Protein AF-A0A6G9QN03-F1 (afdb_monomer_lite)

Sequence (124 aa):
MLIKPVYELLPFTYLGIGGISILLLEQNYAIAASIVVFFFGARIYNLRSQNRRTDHKRRRKTGIWPDWFYGFIPFIYIISAAILYRFYPKGSTTLFALCLVTFGVYLLLRRSSYRHHKMPAYKI

Radius of gyration: 17.09 Å; chains: 1; bounding box: 54×29×48 Å

Foldseek 3Di:
DPDPVCLVCQLVVLLVQLLVQCQPDDDPVSVVVSVVSNVVSLVSVLVVLVVLAPDDPVPDDDDPDDSVVVSCVLVCLLVVLSNQCRPPVDDVSPVVSVVSNVVSVVVVVVSVVVRPDPDPPPPD

Secondary structure (DSSP, 8-state):
---HHHHHHHHHHHHHHHHHHHHH--SHHHHHHHHHHHHHHHHHHHHHHHHT--S-GGGS---SS-HHHHHHHHHHHHHHHHHHHHH--STHHHHHHHHHHHHHHHHHHHHHHHHSPPPP----

Organism: NCBI:txid1028752

Structure (mmCIF, N/CA/C/O backbone):
data_AF-A0A6G9QN03-F1
#
_entry.id   AF-A0A6G9QN03-F1
#
loop_
_atom_site.group_PDB
_atom_site.id
_atom_site.type_symbol
_atom_site.label_atom_id
_atom_site.label_alt_id
_atom_site.label_comp_id
_atom_site.label_asym_id
_atom_site.label_entity_id
_atom_site.label_seq_id
_atom_site.pdbx_PDB_ins_code
_atom_site.Cartn_x
_atom_site.Cartn_y
_atom_site.Cartn_z
_atom_site.occupancy
_atom_site.B_iso_or_equiv
_atom_site.auth_seq_id
_atom_site.auth_comp_id
_atom_site.auth_asym_id
_atom_site.auth_atom_id
_atom_site.pdbx_PDB_model_num
ATOM 1 N N . MET A 1 1 ? -5.677 3.204 -26.886 1.00 68.69 1 MET A N 1
ATOM 2 C CA . MET A 1 1 ? -4.514 3.270 -25.970 1.00 68.69 1 MET A CA 1
ATOM 3 C C . MET A 1 1 ? -4.832 4.285 -24.882 1.00 68.69 1 MET A C 1
ATOM 5 O O . MET A 1 1 ? -5.209 5.394 -25.232 1.00 68.69 1 MET A O 1
ATOM 9 N N . LEU A 1 2 ? -4.753 3.925 -23.593 1.00 75.50 2 LEU A N 1
ATOM 10 C CA . LEU A 1 2 ? -4.891 4.918 -22.517 1.00 75.50 2 LEU A CA 1
ATOM 11 C C . LEU A 1 2 ? -3.733 5.919 -22.598 1.00 75.50 2 LEU A C 1
ATOM 13 O O . LEU A 1 2 ? -2.591 5.514 -22.826 1.00 75.50 2 LEU A O 1
ATOM 17 N N . ILE A 1 3 ? -4.007 7.201 -22.363 1.00 88.50 3 ILE A N 1
ATOM 18 C CA . ILE A 1 3 ? -2.948 8.208 -22.317 1.00 88.50 3 ILE A CA 1
ATOM 19 C C . ILE A 1 3 ? -2.003 7.900 -21.143 1.00 88.50 3 ILE A C 1
ATOM 21 O O . ILE A 1 3 ? -2.436 7.528 -20.046 1.00 88.50 3 ILE A O 1
ATOM 25 N N . LYS A 1 4 ? -0.693 8.026 -21.386 1.00 84.69 4 LYS A N 1
ATOM 26 C CA . LYS A 1 4 ? 0.376 7.638 -20.452 1.00 84.69 4 LYS A CA 1
ATOM 27 C C . LYS A 1 4 ? 0.164 8.099 -18.995 1.00 84.69 4 LYS A C 1
ATOM 29 O O . LYS A 1 4 ? 0.325 7.247 -18.122 1.00 84.69 4 LYS A O 1
ATOM 34 N N . PRO A 1 5 ? -0.233 9.352 -18.686 1.00 87.25 5 PRO A N 1
ATOM 35 C CA . PRO A 1 5 ? -0.420 9.782 -17.301 1.00 87.25 5 PRO A CA 1
ATOM 36 C C . PRO A 1 5 ? -1.579 9.063 -16.602 1.00 87.25 5 PRO A C 1
ATOM 38 O O . PRO A 1 5 ? -1.417 8.631 -15.466 1.00 87.25 5 PRO A O 1
ATOM 41 N N . VAL A 1 6 ? -2.712 8.843 -17.279 1.00 86.06 6 VAL A N 1
ATOM 42 C CA . VAL A 1 6 ? -3.855 8.117 -16.691 1.00 86.06 6 VAL A CA 1
ATOM 43 C C . VAL A 1 6 ? -3.468 6.668 -16.414 1.00 86.06 6 VAL A C 1
ATOM 45 O O . VAL A 1 6 ? -3.747 6.133 -15.343 1.00 86.06 6 VAL A O 1
ATOM 48 N N . TYR A 1 7 ? -2.744 6.047 -17.347 1.00 85.56 7 TYR A N 1
ATOM 49 C CA . TYR A 1 7 ? -2.191 4.716 -17.129 1.00 85.56 7 TYR A CA 1
ATOM 50 C C . TYR A 1 7 ? -1.214 4.692 -15.946 1.00 85.56 7 TYR A C 1
ATOM 52 O O . TYR A 1 7 ? -1.221 3.738 -15.168 1.00 85.56 7 TYR A O 1
ATOM 60 N N . GLU A 1 8 ? -0.380 5.727 -15.793 1.00 85.12 8 GLU A N 1
ATOM 61 C CA . GLU A 1 8 ? 0.577 5.869 -14.694 1.00 85.12 8 GLU A CA 1
ATOM 62 C C . GLU A 1 8 ? -0.063 6.029 -13.327 1.00 85.12 8 GLU A C 1
ATOM 64 O O . GLU A 1 8 ? 0.392 5.371 -12.387 1.00 85.12 8 GLU A O 1
ATOM 69 N N . LEU A 1 9 ? -1.149 6.786 -13.269 1.00 91.31 9 LEU A N 1
ATOM 70 C CA . LEU A 1 9 ? -1.879 7.112 -12.058 1.00 91.31 9 LEU A CA 1
ATOM 71 C C . LEU A 1 9 ? -2.812 5.984 -11.585 1.00 91.31 9 LEU A C 1
ATOM 73 O O . LEU A 1 9 ? -3.044 5.850 -10.386 1.00 91.31 9 LEU A O 1
ATOM 77 N N . LEU A 1 10 ? -3.286 5.130 -12.500 1.00 91.00 10 LEU A N 1
ATOM 78 C CA . LEU A 1 10 ? -4.277 4.078 -12.240 1.00 91.00 10 LEU A CA 1
ATOM 79 C C . LEU A 1 10 ? -4.033 3.223 -10.975 1.00 91.00 10 LEU A C 1
ATOM 81 O O . LEU A 1 10 ? -4.948 3.087 -10.174 1.00 91.00 10 LEU A O 1
ATOM 85 N N . PRO A 1 11 ? -2.852 2.625 -10.724 1.00 93.38 11 PRO A N 1
ATOM 86 C CA . PRO A 1 11 ? -2.663 1.853 -9.494 1.00 93.38 11 PRO A CA 1
ATOM 87 C C . PRO A 1 11 ? -2.778 2.716 -8.230 1.00 93.38 11 PRO A C 1
ATOM 89 O O . PRO A 1 11 ? -3.289 2.248 -7.217 1.00 93.38 11 PRO A O 1
ATOM 92 N N . PHE A 1 12 ? -2.321 3.968 -8.282 1.00 93.69 12 PHE A N 1
ATOM 93 C CA . PHE A 1 12 ? -2.310 4.864 -7.129 1.00 93.69 12 PHE A CA 1
ATOM 94 C C . PHE A 1 12 ? -3.708 5.366 -6.776 1.00 93.69 12 PHE A C 1
ATOM 96 O O . PHE A 1 12 ? -4.000 5.503 -5.594 1.00 93.69 12 PHE A O 1
ATOM 103 N N . THR A 1 13 ? -4.591 5.572 -7.758 1.00 95.44 13 THR A N 1
ATOM 104 C CA . THR A 1 13 ? -5.984 5.954 -7.478 1.00 95.44 13 THR A CA 1
ATOM 105 C C . THR A 1 13 ? -6.733 4.839 -6.768 1.00 95.44 13 THR A C 1
ATOM 107 O O . THR A 1 13 ? -7.395 5.104 -5.774 1.00 95.44 13 THR A O 1
ATOM 110 N N . TYR A 1 14 ? -6.574 3.587 -7.199 1.00 96.44 14 TYR A N 1
ATOM 111 C CA . TYR A 1 14 ? -7.202 2.442 -6.530 1.00 96.44 14 TYR A CA 1
ATOM 112 C C . TYR A 1 14 ? -6.660 2.238 -5.111 1.00 96.44 14 TYR A C 1
ATOM 114 O O . TYR A 1 14 ? -7.433 2.017 -4.183 1.00 96.44 14 TYR A O 1
ATOM 122 N N . LEU A 1 15 ? -5.337 2.336 -4.932 1.00 96.56 15 LEU A N 1
ATOM 123 C CA . LEU A 1 15 ? -4.705 2.226 -3.614 1.00 96.56 15 LEU A CA 1
ATOM 124 C C . LEU A 1 15 ? -5.134 3.366 -2.682 1.00 96.56 15 LEU A C 1
ATOM 126 O O . LEU A 1 15 ? -5.438 3.117 -1.521 1.00 96.56 15 LEU A O 1
ATOM 130 N N . GLY A 1 16 ? -5.176 4.598 -3.191 1.00 96.31 16 GLY A N 1
ATOM 131 C CA . GLY A 1 16 ? -5.594 5.777 -2.440 1.00 96.31 16 GLY A CA 1
ATOM 132 C C . GLY A 1 16 ? -7.065 5.707 -2.049 1.00 96.31 16 GLY A C 1
ATOM 133 O O . GLY A 1 16 ? -7.372 5.808 -0.868 1.00 96.31 16 GLY A O 1
ATOM 134 N N . ILE A 1 17 ? -7.960 5.459 -3.011 1.00 96.94 17 ILE A N 1
ATOM 135 C CA . ILE A 1 17 ? -9.402 5.341 -2.755 1.00 96.94 17 ILE A CA 1
ATOM 136 C C . ILE A 1 17 ? -9.664 4.190 -1.785 1.00 96.94 17 ILE A C 1
ATOM 138 O O . ILE A 1 17 ? -10.239 4.421 -0.732 1.00 96.94 17 ILE A O 1
ATOM 142 N N . GLY A 1 18 ? -9.176 2.978 -2.070 1.00 96.31 18 GLY A N 1
ATOM 143 C CA . GLY A 1 18 ? -9.375 1.832 -1.180 1.00 96.31 18 GLY A CA 1
ATOM 144 C C . GLY A 1 18 ? -8.802 2.064 0.222 1.00 96.31 18 GLY A C 1
ATOM 145 O O . GLY A 1 18 ? -9.463 1.773 1.213 1.00 96.31 18 GLY A O 1
ATOM 146 N N . GLY A 1 19 ? -7.601 2.642 0.323 1.00 95.75 19 GLY A N 1
ATOM 147 C CA . GLY A 1 19 ? -6.949 2.928 1.603 1.00 95.75 19 GLY A CA 1
ATOM 148 C C . GLY A 1 19 ? -7.675 3.988 2.433 1.00 95.75 19 GLY A C 1
ATOM 149 O O . GLY A 1 19 ? -7.915 3.778 3.618 1.00 95.75 19 GLY A O 1
ATOM 150 N N . ILE A 1 20 ? -8.067 5.105 1.815 1.00 96.50 20 ILE A N 1
ATOM 151 C CA . ILE A 1 20 ? -8.821 6.178 2.480 1.00 96.50 20 ILE A CA 1
ATOM 152 C C . ILE A 1 20 ? -10.209 5.673 2.885 1.00 96.50 20 ILE A C 1
ATOM 154 O O . ILE A 1 20 ? -10.651 5.911 4.008 1.00 96.50 20 ILE A O 1
ATOM 158 N N . SER A 1 21 ? -10.880 4.922 2.011 1.00 96.25 21 SER A N 1
ATOM 159 C CA . SER A 1 21 ? -12.199 4.355 2.285 1.00 96.25 21 SER A CA 1
ATOM 160 C C . SER A 1 21 ? -12.195 3.377 3.465 1.00 96.25 21 SER A C 1
ATOM 162 O O . SER A 1 21 ? -13.141 3.398 4.245 1.00 96.25 21 SER A O 1
ATOM 164 N N . ILE A 1 22 ? -11.124 2.597 3.679 1.00 96.12 22 ILE A N 1
ATOM 165 C CA . ILE A 1 22 ? -10.968 1.757 4.887 1.00 96.12 22 ILE A CA 1
ATOM 166 C C . ILE A 1 22 ? -10.994 2.600 6.174 1.00 96.12 22 ILE A C 1
ATOM 168 O O . ILE A 1 22 ? -11.511 2.148 7.194 1.00 96.12 22 ILE A O 1
ATOM 172 N N . LEU A 1 23 ? -10.426 3.808 6.144 1.00 94.94 23 LEU A N 1
ATOM 173 C CA . LEU A 1 23 ? -10.323 4.674 7.320 1.00 94.94 23 LEU A CA 1
ATOM 174 C C . LEU A 1 23 ? -11.609 5.464 7.594 1.00 94.94 23 LEU A C 1
ATOM 176 O O . LEU A 1 23 ? -11.929 5.699 8.760 1.00 94.94 23 LEU A O 1
ATOM 180 N N . LEU A 1 24 ? -12.316 5.877 6.537 1.00 95.62 24 LEU A N 1
ATOM 181 C CA . LEU A 1 24 ? -13.468 6.779 6.627 1.00 95.62 24 LEU A CA 1
ATOM 182 C C . LEU A 1 24 ? -14.821 6.067 6.701 1.00 95.62 24 LEU A C 1
ATOM 184 O O . LEU A 1 24 ? -15.734 6.585 7.336 1.00 95.62 24 LEU A O 1
ATOM 188 N N . LEU A 1 25 ? -14.981 4.914 6.046 1.00 95.25 25 LEU A N 1
ATOM 189 C CA . LEU A 1 25 ? -16.277 4.238 5.994 1.00 95.25 25 LEU A CA 1
ATOM 190 C C . LEU A 1 25 ? -16.592 3.536 7.317 1.00 95.25 25 LEU A C 1
ATOM 192 O O . LEU A 1 25 ? -15.733 2.922 7.953 1.00 95.25 25 LEU A O 1
ATOM 196 N N . GLU A 1 26 ? -17.857 3.604 7.716 1.00 91.81 26 GLU A N 1
ATOM 197 C CA . GLU A 1 26 ? -18.336 3.006 8.963 1.00 91.81 26 GLU A CA 1
ATOM 198 C C . GLU A 1 26 ? -18.891 1.602 8.753 1.00 91.81 26 GLU A C 1
ATOM 200 O O . GLU A 1 26 ? -18.707 0.727 9.595 1.00 91.81 26 GLU A O 1
ATOM 205 N N . GLN A 1 27 ? -19.548 1.357 7.618 1.00 95.75 27 GLN A N 1
ATOM 206 C CA . GLN A 1 27 ? -20.211 0.085 7.381 1.00 95.75 27 GLN A CA 1
ATOM 207 C C . GLN A 1 27 ? -19.202 -1.029 7.075 1.00 95.75 27 GLN A C 1
ATOM 209 O O . GLN A 1 27 ? -18.398 -0.927 6.146 1.00 95.75 27 GLN A O 1
ATOM 214 N N . ASN A 1 28 ? -19.306 -2.151 7.795 1.00 93.62 28 ASN A N 1
ATOM 215 C CA . ASN A 1 28 ? -18.394 -3.296 7.660 1.00 93.62 28 ASN A CA 1
ATOM 216 C C . ASN A 1 28 ? -18.308 -3.844 6.225 1.00 93.62 28 ASN A C 1
ATOM 218 O O . ASN A 1 28 ? -17.221 -4.177 5.753 1.00 93.62 28 ASN A O 1
ATOM 222 N N . TYR A 1 29 ? -19.431 -3.897 5.500 1.00 95.56 29 TYR A N 1
ATOM 223 C CA . TYR A 1 29 ? -19.439 -4.335 4.099 1.00 95.56 29 TYR A CA 1
ATOM 224 C C . TYR A 1 29 ? -18.689 -3.356 3.183 1.00 95.56 29 TYR A C 1
ATOM 226 O O . TYR A 1 29 ? -18.037 -3.770 2.226 1.00 95.56 29 TYR A O 1
ATOM 234 N N . ALA A 1 30 ? -18.737 -2.060 3.493 1.00 96.00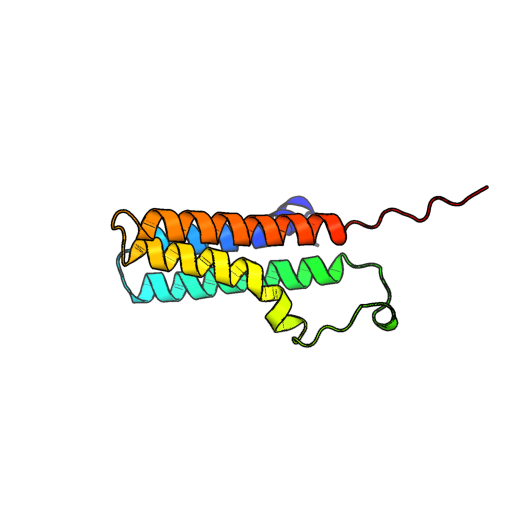 30 ALA A N 1
ATOM 235 C CA . ALA A 1 30 ? -18.073 -1.020 2.723 1.00 96.00 30 ALA A CA 1
ATOM 236 C C . ALA A 1 30 ? -16.555 -1.034 2.979 1.00 96.00 30 ALA A C 1
ATOM 238 O O . ALA A 1 30 ? -15.762 -0.884 2.046 1.00 96.00 30 ALA A O 1
ATOM 239 N N . ILE A 1 31 ? -16.137 -1.336 4.213 1.00 95.81 31 ILE A N 1
ATOM 240 C CA . ILE A 1 31 ? -14.734 -1.609 4.558 1.00 95.81 31 ILE A CA 1
ATOM 241 C C . ILE A 1 31 ? -14.229 -2.838 3.787 1.00 95.81 31 ILE A C 1
ATOM 243 O O . ILE A 1 31 ? -13.180 -2.769 3.145 1.00 95.81 31 ILE A O 1
ATOM 247 N N . ALA A 1 32 ? -14.990 -3.938 3.772 1.00 96.44 32 ALA A N 1
ATOM 248 C CA . ALA A 1 32 ? -14.625 -5.141 3.020 1.00 96.44 32 ALA A CA 1
ATOM 249 C C . ALA A 1 32 ? -14.477 -4.860 1.512 1.00 96.44 32 ALA A C 1
ATOM 251 O O . ALA A 1 32 ? -13.484 -5.260 0.901 1.00 96.44 32 ALA A O 1
ATOM 252 N N . ALA A 1 33 ? -15.405 -4.103 0.918 1.00 97.25 33 ALA A N 1
ATOM 253 C CA . ALA A 1 33 ? -15.303 -3.673 -0.476 1.00 97.25 33 ALA A CA 1
ATOM 254 C C . ALA A 1 33 ? -14.051 -2.812 -0.730 1.00 97.25 33 ALA A C 1
ATOM 256 O O . ALA A 1 33 ? -13.354 -2.995 -1.729 1.00 97.25 33 ALA A O 1
ATOM 257 N N . SER A 1 34 ? -13.709 -1.922 0.202 1.00 97.12 34 SER A N 1
ATOM 258 C CA . SER A 1 34 ? -12.527 -1.055 0.108 1.00 97.12 34 SER A CA 1
ATOM 259 C C . SER A 1 34 ? -11.215 -1.844 0.132 1.00 97.12 34 SER A C 1
ATOM 261 O O . SER A 1 34 ? -10.293 -1.532 -0.623 1.00 97.12 34 SER A O 1
ATOM 263 N N . ILE A 1 35 ? -11.151 -2.922 0.923 1.00 97.12 35 ILE A N 1
ATOM 264 C CA . ILE A 1 35 ? -10.021 -3.865 0.928 1.00 97.12 35 ILE A CA 1
ATOM 265 C C . ILE A 1 35 ? -9.847 -4.503 -0.457 1.00 97.12 35 ILE A C 1
ATOM 267 O O . ILE A 1 35 ? -8.732 -4.560 -0.982 1.00 97.12 35 ILE A O 1
ATOM 271 N N . VAL A 1 36 ? -10.942 -4.941 -1.085 1.00 97.69 36 VAL A N 1
ATOM 272 C CA . VAL A 1 36 ? -10.907 -5.527 -2.436 1.00 97.69 36 VAL A CA 1
ATOM 273 C C . VAL A 1 36 ? -10.396 -4.509 -3.461 1.00 97.69 36 VAL A C 1
ATOM 275 O O . VAL A 1 36 ? -9.497 -4.821 -4.246 1.00 97.69 36 VAL A O 1
ATOM 278 N N . VAL A 1 37 ? -10.901 -3.271 -3.421 1.00 97.62 37 VAL A N 1
ATOM 279 C CA . VAL A 1 37 ? -10.449 -2.174 -4.298 1.00 97.62 37 VAL A CA 1
ATOM 28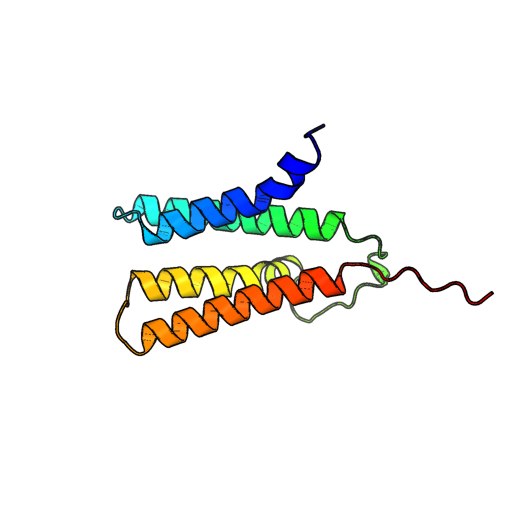0 C C . VAL A 1 37 ? -8.954 -1.896 -4.116 1.00 97.62 37 VAL A C 1
ATOM 282 O O . VAL A 1 37 ? -8.220 -1.779 -5.104 1.00 97.62 37 VAL A O 1
ATOM 285 N N . PHE A 1 38 ? -8.472 -1.868 -2.872 1.00 97.88 38 PHE A N 1
ATOM 286 C CA . PHE A 1 38 ? -7.054 -1.695 -2.565 1.00 97.88 38 PHE A CA 1
ATOM 287 C C . PHE A 1 38 ? -6.196 -2.813 -3.183 1.00 97.88 38 PHE A C 1
ATOM 289 O O . PHE A 1 38 ? -5.187 -2.542 -3.843 1.00 97.88 38 PHE A O 1
ATOM 296 N N . PHE A 1 39 ? -6.615 -4.077 -3.049 1.00 97.38 39 PHE A N 1
ATOM 297 C CA . PHE A 1 39 ? -5.895 -5.206 -3.644 1.00 97.38 39 PHE A CA 1
ATOM 298 C C . PHE A 1 39 ? -5.935 -5.21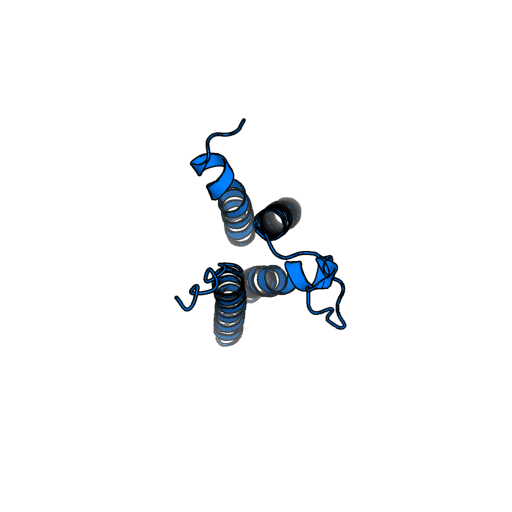1 -5.175 1.00 97.38 39 PHE A C 1
ATOM 300 O O . PHE A 1 39 ? -4.951 -5.620 -5.801 1.00 97.38 39 PHE A O 1
ATOM 307 N N . PHE A 1 40 ? -6.996 -4.699 -5.806 1.00 96.88 40 PHE A N 1
ATOM 308 C CA . PHE A 1 40 ? -6.983 -4.465 -7.251 1.00 96.88 40 PHE A CA 1
ATOM 309 C C . PHE A 1 40 ? -5.930 -3.432 -7.652 1.00 96.88 40 PHE A C 1
ATOM 311 O O . PHE A 1 40 ? -5.166 -3.687 -8.586 1.00 96.88 40 PHE A O 1
ATOM 318 N N . GLY A 1 41 ? -5.803 -2.333 -6.906 1.00 96.38 41 GLY A N 1
ATOM 319 C CA . GLY A 1 41 ? -4.724 -1.360 -7.098 1.00 96.38 41 GLY A CA 1
ATOM 320 C C . GLY A 1 41 ? -3.336 -1.992 -6.976 1.00 96.38 41 GLY A C 1
ATOM 321 O O . GLY A 1 41 ? -2.488 -1.819 -7.856 1.00 96.38 41 GLY A O 1
ATOM 322 N N . ALA A 1 42 ? -3.126 -2.818 -5.948 1.00 96.38 42 ALA A N 1
ATOM 323 C CA . ALA A 1 42 ? -1.882 -3.562 -5.746 1.00 96.38 42 ALA A CA 1
ATOM 324 C C . ALA A 1 42 ? -1.589 -4.546 -6.895 1.00 96.38 42 ALA A C 1
ATOM 326 O O . ALA A 1 42 ? -0.452 -4.651 -7.369 1.00 96.38 42 ALA A O 1
ATOM 327 N N . ARG A 1 43 ? -2.613 -5.244 -7.399 1.00 95.50 43 ARG A N 1
ATOM 328 C CA . ARG A 1 43 ? -2.493 -6.154 -8.546 1.00 95.50 43 ARG A CA 1
ATOM 329 C C . ARG A 1 43 ? -2.117 -5.398 -9.816 1.00 95.50 43 ARG A C 1
ATOM 331 O O . ARG A 1 43 ? -1.183 -5.809 -10.504 1.00 95.50 43 ARG A O 1
ATOM 338 N N . ILE A 1 44 ? -2.790 -4.285 -10.107 1.00 94.44 44 ILE A N 1
ATOM 339 C CA . ILE A 1 44 ? -2.473 -3.414 -11.246 1.00 94.44 44 ILE A CA 1
ATOM 340 C C . ILE A 1 44 ? -1.035 -2.908 -11.120 1.00 94.44 44 ILE A C 1
ATOM 342 O O . ILE A 1 44 ? -0.263 -3.016 -12.072 1.00 94.44 44 ILE A O 1
ATOM 346 N N . TYR A 1 45 ? -0.628 -2.433 -9.940 1.00 93.81 45 TYR A N 1
ATOM 347 C CA . TYR A 1 45 ? 0.748 -2.008 -9.689 1.00 93.81 45 TYR A CA 1
ATOM 348 C C . TYR A 1 45 ? 1.748 -3.129 -10.005 1.00 93.81 45 TYR A C 1
ATOM 350 O O . TYR A 1 45 ? 2.746 -2.903 -10.691 1.00 93.81 45 TYR A O 1
ATOM 358 N N . ASN A 1 46 ? 1.471 -4.355 -9.552 1.00 92.12 46 ASN A N 1
ATOM 359 C CA . ASN A 1 46 ? 2.320 -5.518 -9.794 1.00 92.12 46 ASN A CA 1
ATOM 360 C C . ASN A 1 46 ? 2.441 -5.868 -11.278 1.00 92.12 46 ASN A C 1
ATOM 362 O O . ASN A 1 46 ? 3.566 -6.026 -11.758 1.00 92.12 46 ASN A O 1
ATOM 366 N N . LEU A 1 47 ? 1.322 -5.926 -12.003 1.00 90.88 47 LEU A N 1
ATOM 367 C CA . LEU A 1 47 ? 1.304 -6.181 -13.446 1.00 90.88 47 LEU A CA 1
ATOM 368 C C . LEU A 1 47 ? 2.110 -5.123 -14.203 1.00 90.88 47 LEU A C 1
ATOM 370 O O . LEU A 1 47 ? 2.964 -5.447 -15.027 1.00 90.88 47 LEU A O 1
ATOM 374 N N . ARG A 1 48 ? 1.921 -3.845 -13.864 1.00 88.44 48 ARG A N 1
ATOM 375 C CA . ARG A 1 48 ? 2.657 -2.738 -14.489 1.00 88.44 48 ARG A CA 1
ATOM 376 C C . ARG A 1 48 ? 4.143 -2.779 -14.168 1.00 88.44 48 ARG A C 1
ATOM 378 O O . ARG A 1 48 ? 4.975 -2.588 -15.051 1.00 88.44 48 ARG A O 1
ATOM 385 N N . SER A 1 49 ? 4.487 -3.066 -12.918 1.00 86.62 49 SER A N 1
ATOM 386 C CA . SER A 1 49 ? 5.874 -3.208 -12.486 1.00 86.62 49 SER A CA 1
ATOM 387 C C . SER A 1 49 ? 6.565 -4.397 -13.164 1.00 86.62 49 SER A C 1
ATOM 389 O O . SER A 1 49 ? 7.763 -4.335 -13.419 1.00 86.62 49 SER A O 1
ATOM 391 N N . GLN A 1 50 ? 5.833 -5.469 -13.484 1.00 85.50 50 GLN A N 1
ATOM 392 C CA . GLN A 1 50 ? 6.341 -6.583 -14.288 1.00 85.50 50 GLN A CA 1
ATOM 393 C C . GLN A 1 50 ? 6.481 -6.215 -15.769 1.00 85.50 50 GLN A C 1
ATOM 395 O O . GLN A 1 50 ? 7.475 -6.59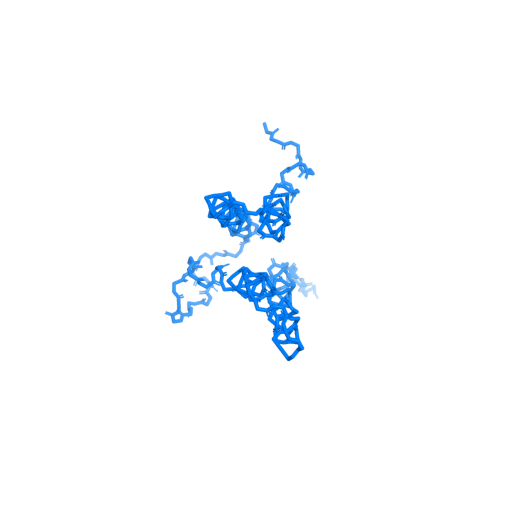2 -16.375 1.00 85.50 50 GLN A O 1
ATOM 400 N N . ASN A 1 51 ? 5.543 -5.453 -16.336 1.00 85.56 51 ASN A N 1
ATOM 401 C CA . ASN A 1 51 ? 5.606 -5.013 -17.732 1.00 85.56 51 ASN A CA 1
ATOM 402 C C . ASN A 1 51 ? 6.741 -4.007 -17.996 1.00 85.56 51 ASN A C 1
ATOM 404 O O . ASN A 1 51 ? 7.263 -3.937 -19.100 1.00 85.56 51 ASN A O 1
ATOM 408 N N . ARG A 1 52 ? 7.145 -3.231 -16.980 1.00 81.50 52 ARG A N 1
ATOM 409 C CA . ARG A 1 52 ? 8.304 -2.319 -17.051 1.00 81.50 52 ARG A CA 1
ATOM 410 C C . ARG A 1 52 ? 9.658 -3.039 -17.000 1.00 81.50 52 ARG A C 1
ATOM 412 O O . ARG A 1 52 ? 10.673 -2.415 -17.289 1.00 81.50 52 ARG A O 1
ATOM 419 N N . ARG A 1 53 ? 9.699 -4.319 -16.612 1.00 79.38 53 ARG A N 1
ATOM 420 C CA . ARG A 1 53 ? 10.945 -5.096 -16.566 1.00 79.38 53 ARG A CA 1
ATOM 421 C C . ARG A 1 53 ? 11.395 -5.448 -17.978 1.00 79.38 53 ARG A C 1
ATOM 423 O O . ARG A 1 53 ? 10.708 -6.190 -18.672 1.00 79.38 53 ARG A O 1
ATOM 430 N N . THR A 1 54 ? 12.576 -4.979 -18.360 1.00 76.00 54 THR A N 1
ATOM 431 C CA . THR A 1 54 ? 13.227 -5.327 -19.634 1.00 76.00 54 THR A CA 1
ATOM 432 C C . THR A 1 54 ? 14.220 -6.485 -19.491 1.00 76.00 54 THR A C 1
ATOM 434 O O . THR A 1 54 ? 14.729 -6.996 -20.483 1.00 76.00 54 THR A O 1
ATOM 437 N N . ASP A 1 55 ? 14.491 -6.946 -18.265 1.00 75.69 55 ASP A N 1
ATOM 438 C CA . ASP A 1 55 ? 15.318 -8.125 -18.011 1.00 75.69 55 ASP A CA 1
ATOM 439 C C . ASP A 1 55 ? 14.625 -9.435 -18.434 1.00 75.69 55 ASP A C 1
ATOM 441 O O . ASP A 1 55 ? 13.434 -9.669 -18.182 1.00 75.69 55 ASP A O 1
ATOM 445 N N . HIS A 1 56 ? 15.412 -10.320 -19.053 1.00 74.88 56 HIS A N 1
ATOM 446 C CA . HIS A 1 56 ? 14.962 -11.633 -19.507 1.00 74.88 56 HIS A CA 1
ATOM 447 C C . HIS A 1 56 ? 14.587 -12.525 -18.312 1.00 74.88 56 HIS A C 1
ATOM 449 O O . HIS A 1 56 ? 15.345 -12.611 -17.345 1.00 74.88 56 HIS A O 1
ATOM 455 N N . LYS A 1 57 ? 13.458 -13.253 -18.392 1.00 74.12 57 LYS A N 1
ATOM 456 C CA . LYS A 1 57 ? 12.921 -14.069 -17.277 1.00 74.12 57 LYS A CA 1
ATOM 457 C C . LYS A 1 57 ? 13.957 -15.017 -16.656 1.00 74.12 57 LYS A C 1
ATOM 459 O O . LYS A 1 57 ? 13.998 -15.146 -15.442 1.00 74.12 57 LYS A O 1
ATOM 464 N N . ARG A 1 58 ? 14.828 -15.613 -17.477 1.00 73.50 58 ARG A N 1
ATOM 465 C CA . ARG A 1 58 ? 15.900 -16.538 -17.055 1.00 73.50 58 ARG A CA 1
ATOM 466 C C . ARG A 1 58 ? 16.993 -15.894 -16.188 1.00 73.50 58 ARG A C 1
ATOM 468 O O . ARG A 1 58 ? 17.683 -16.608 -15.479 1.00 73.50 58 ARG A O 1
ATOM 475 N N . ARG A 1 59 ? 17.166 -14.566 -16.241 1.00 72.69 59 ARG A N 1
ATOM 476 C CA . ARG A 1 59 ? 18.149 -13.825 -15.424 1.00 72.69 59 ARG A CA 1
ATOM 477 C C . ARG A 1 59 ? 17.555 -13.291 -14.116 1.00 72.69 59 ARG A C 1
ATOM 479 O O . ARG A 1 59 ? 18.247 -12.616 -13.356 1.00 72.69 59 ARG A O 1
ATOM 486 N N . ARG A 1 60 ? 16.272 -13.555 -13.848 1.00 76.12 60 ARG A N 1
ATOM 487 C CA . ARG A 1 60 ? 15.605 -13.122 -12.616 1.00 76.12 60 ARG A CA 1
ATOM 488 C C . ARG A 1 60 ? 16.033 -14.032 -11.477 1.00 76.12 60 ARG A C 1
ATOM 490 O O . ARG A 1 60 ? 15.911 -15.246 -11.585 1.00 76.12 60 ARG A O 1
ATOM 497 N N . LYS A 1 61 ? 16.498 -13.442 -10.373 1.00 72.69 61 LYS A N 1
ATOM 498 C CA . LYS A 1 61 ? 16.729 -14.194 -9.136 1.00 72.69 61 LYS A CA 1
ATOM 499 C C . LYS A 1 61 ? 15.403 -14.796 -8.673 1.00 72.69 61 LYS A C 1
ATOM 501 O O . LYS A 1 61 ? 14.462 -14.052 -8.399 1.00 72.69 61 LYS A O 1
ATOM 506 N N . THR A 1 62 ? 15.342 -16.119 -8.595 1.00 70.19 62 THR A N 1
ATOM 507 C CA . THR A 1 62 ? 14.219 -16.856 -8.017 1.00 70.19 62 THR A CA 1
ATOM 508 C C . THR A 1 62 ? 14.374 -16.854 -6.502 1.00 70.19 62 THR A C 1
ATOM 510 O O . THR A 1 62 ? 15.366 -17.352 -5.973 1.00 70.19 62 THR A O 1
ATOM 513 N N . GLY A 1 63 ? 13.432 -16.223 -5.805 1.00 76.06 63 GLY A N 1
ATOM 514 C CA . GLY A 1 63 ? 13.332 -16.328 -4.353 1.00 76.06 63 GLY A CA 1
ATOM 515 C C . GLY A 1 63 ? 12.585 -17.595 -3.936 1.00 76.06 63 GLY A C 1
ATOM 516 O O . GLY A 1 63 ? 12.001 -18.283 -4.766 1.00 76.06 63 GLY A O 1
ATOM 517 N N . ILE A 1 64 ? 12.567 -17.859 -2.629 1.00 82.06 64 ILE A N 1
ATOM 518 C CA . ILE A 1 64 ? 11.796 -18.956 -2.015 1.00 82.06 64 ILE A CA 1
ATOM 519 C C . ILE A 1 64 ? 10.283 -18.711 -2.165 1.00 82.06 64 ILE A C 1
ATOM 521 O O . ILE A 1 64 ? 9.490 -19.642 -2.266 1.00 82.06 64 ILE A O 1
ATOM 525 N N . TRP A 1 65 ? 9.878 -17.440 -2.199 1.00 83.38 65 TRP A N 1
ATOM 526 C CA . TRP A 1 65 ? 8.480 -17.039 -2.293 1.00 83.38 65 TRP A CA 1
ATOM 527 C C . TRP A 1 65 ? 8.011 -16.921 -3.747 1.00 83.38 65 TRP A C 1
ATOM 529 O O . TRP A 1 65 ? 8.732 -16.345 -4.568 1.00 83.38 65 TRP A O 1
ATOM 539 N N . PRO A 1 66 ? 6.776 -17.357 -4.062 1.00 86.00 66 PRO A N 1
ATOM 540 C CA . PRO A 1 66 ? 6.173 -17.120 -5.366 1.00 86.00 66 PRO A CA 1
ATOM 541 C C . PRO A 1 66 ? 6.131 -15.628 -5.727 1.00 86.00 66 PRO A C 1
ATOM 543 O O . PRO A 1 66 ? 5.787 -14.783 -4.897 1.00 86.00 66 PRO A O 1
ATOM 546 N N . ASP A 1 67 ? 6.400 -15.306 -6.996 1.00 82.19 67 ASP A N 1
ATOM 547 C CA . ASP A 1 67 ? 6.461 -13.925 -7.509 1.00 82.19 67 ASP A CA 1
ATOM 548 C C . ASP A 1 67 ? 5.189 -13.109 -7.230 1.00 82.19 67 ASP A C 1
ATOM 550 O O . ASP A 1 67 ? 5.258 -11.899 -6.985 1.00 82.19 67 ASP A O 1
ATOM 554 N N . TRP A 1 68 ? 4.024 -13.763 -7.289 1.00 82.88 68 TRP A N 1
ATOM 555 C CA . TRP A 1 68 ? 2.741 -13.123 -7.020 1.00 82.88 68 TRP A CA 1
ATOM 556 C C . TRP A 1 68 ? 2.665 -12.685 -5.555 1.00 82.88 68 TRP A C 1
ATOM 558 O O . TRP A 1 68 ? 2.431 -11.508 -5.295 1.00 82.88 68 TRP A O 1
ATOM 568 N N . PHE A 1 69 ? 2.969 -13.589 -4.620 1.00 88.06 69 PHE A N 1
ATOM 569 C CA . PHE A 1 69 ? 2.909 -13.332 -3.184 1.00 88.06 69 PHE A CA 1
ATOM 570 C C . PHE A 1 69 ? 3.950 -12.296 -2.754 1.00 88.06 69 PHE A C 1
ATOM 572 O O . PHE A 1 69 ? 3.607 -11.298 -2.121 1.00 88.06 69 PHE A O 1
ATOM 579 N N . TYR A 1 70 ? 5.202 -12.456 -3.198 1.00 88.25 70 TYR A N 1
ATOM 580 C CA . TYR A 1 70 ? 6.266 -11.481 -2.949 1.00 88.25 70 TYR A CA 1
ATOM 581 C C . TYR A 1 70 ? 5.885 -10.076 -3.444 1.00 88.25 70 TYR A C 1
ATOM 583 O O . TYR A 1 70 ? 6.185 -9.065 -2.808 1.00 88.25 70 TYR A O 1
ATOM 591 N N . GLY A 1 71 ? 5.173 -9.997 -4.573 1.00 90.25 71 GLY A N 1
ATOM 592 C CA . GLY A 1 71 ? 4.677 -8.742 -5.120 1.00 90.25 71 GLY A CA 1
ATOM 593 C C . GLY A 1 71 ? 3.661 -8.018 -4.234 1.00 90.25 71 GLY A C 1
ATOM 594 O O . GLY A 1 71 ? 3.556 -6.794 -4.349 1.00 90.25 71 GLY A O 1
ATOM 595 N N . PHE A 1 72 ? 2.930 -8.728 -3.373 1.00 94.69 72 PHE A N 1
ATOM 596 C CA . PHE A 1 72 ? 1.908 -8.152 -2.494 1.00 94.69 72 PHE A CA 1
ATOM 597 C C . PHE A 1 72 ? 2.430 -7.732 -1.117 1.00 94.69 72 PHE A C 1
ATOM 599 O O . PHE A 1 72 ? 1.805 -6.880 -0.496 1.00 94.69 72 PHE A O 1
ATOM 606 N N . ILE A 1 73 ? 3.591 -8.230 -0.680 1.00 94.12 73 ILE A N 1
ATOM 607 C CA . ILE A 1 73 ? 4.203 -7.922 0.628 1.00 94.12 73 ILE A CA 1
ATOM 608 C C . ILE A 1 73 ? 4.117 -6.435 1.032 1.00 94.12 73 ILE A C 1
ATOM 610 O O . ILE A 1 73 ? 3.552 -6.157 2.088 1.00 94.12 73 ILE A O 1
ATOM 614 N N . PRO A 1 74 ? 4.601 -5.454 0.239 1.00 95.19 74 PRO A N 1
ATOM 615 C CA . PRO A 1 74 ? 4.534 -4.046 0.645 1.00 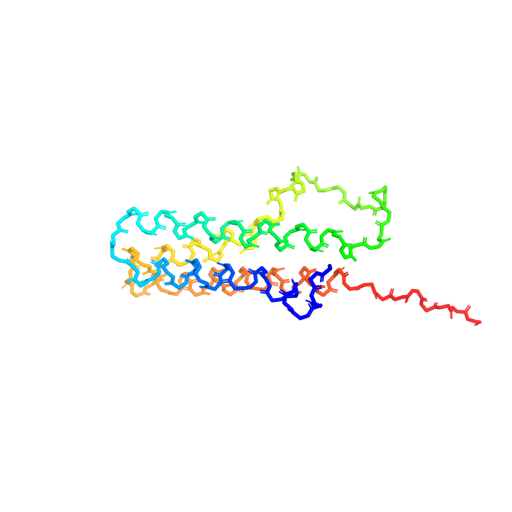95.19 74 PRO A CA 1
ATOM 616 C C . PRO A 1 74 ? 3.101 -3.551 0.886 1.00 95.19 74 PRO A C 1
ATOM 618 O O . PRO A 1 74 ? 2.860 -2.755 1.788 1.00 95.19 74 PRO A O 1
ATOM 621 N N . PHE A 1 75 ? 2.145 -4.038 0.096 1.00 96.50 75 PHE A N 1
ATOM 622 C CA . PHE A 1 75 ? 0.738 -3.663 0.206 1.00 96.50 75 PHE A CA 1
ATOM 623 C C . PHE A 1 75 ? 0.077 -4.298 1.428 1.00 96.50 75 PHE A C 1
ATOM 625 O O . PHE A 1 75 ? -0.757 -3.658 2.059 1.00 96.50 75 PHE A O 1
ATOM 632 N N . ILE A 1 76 ? 0.491 -5.514 1.795 1.00 96.69 76 ILE A N 1
ATOM 633 C CA . ILE A 1 76 ? 0.046 -6.189 3.019 1.00 96.69 76 ILE A CA 1
ATOM 634 C C . ILE A 1 76 ? 0.479 -5.390 4.255 1.00 96.69 76 ILE A C 1
ATOM 636 O O . ILE A 1 76 ? -0.329 -5.202 5.157 1.00 96.69 76 ILE A O 1
ATOM 640 N N . TYR A 1 77 ? 1.707 -4.857 4.281 1.00 96.62 77 TYR A N 1
ATOM 641 C CA . TYR A 1 77 ? 2.166 -3.978 5.367 1.00 96.62 77 TYR A CA 1
ATOM 642 C C . TYR A 1 77 ? 1.365 -2.672 5.462 1.00 96.62 77 TYR A C 1
ATOM 644 O O . TYR A 1 77 ? 1.036 -2.222 6.555 1.00 96.62 77 TYR A O 1
ATOM 652 N N . ILE A 1 78 ? 1.033 -2.062 4.322 1.00 96.81 78 ILE A N 1
ATOM 653 C CA . ILE A 1 78 ? 0.268 -0.807 4.297 1.00 96.81 78 ILE A CA 1
ATOM 654 C C . ILE A 1 78 ? -1.177 -1.039 4.756 1.00 96.81 78 ILE A C 1
ATOM 656 O O . ILE A 1 78 ? -1.687 -0.287 5.585 1.00 96.81 78 ILE A O 1
ATOM 660 N N . ILE A 1 79 ? -1.843 -2.080 4.247 1.00 96.75 79 ILE A N 1
ATOM 661 C CA . ILE A 1 79 ? -3.240 -2.349 4.603 1.00 96.75 79 ILE A CA 1
ATOM 662 C C . ILE A 1 79 ? -3.376 -2.848 6.043 1.00 96.75 79 ILE A C 1
ATOM 664 O O . ILE A 1 79 ? -4.325 -2.470 6.723 1.00 96.75 79 ILE A O 1
ATOM 668 N N . SER A 1 80 ? -2.419 -3.642 6.540 1.00 96.19 80 SER A N 1
ATOM 669 C CA . SER A 1 80 ? -2.429 -4.092 7.934 1.00 96.19 80 SER A CA 1
ATOM 670 C C . SER A 1 80 ? -2.300 -2.915 8.889 1.00 96.19 80 SER A C 1
ATOM 672 O O . SER A 1 80 ? -3.011 -2.867 9.887 1.00 96.19 80 SER A O 1
ATOM 674 N N . ALA A 1 81 ? -1.477 -1.924 8.550 1.00 96.06 81 ALA A N 1
ATOM 675 C CA . ALA A 1 81 ? -1.380 -0.699 9.320 1.00 96.06 81 ALA A CA 1
ATOM 676 C C . ALA A 1 81 ? -2.682 0.114 9.319 1.00 96.06 81 ALA A C 1
ATOM 678 O O . ALA A 1 81 ? -3.093 0.594 10.372 1.00 96.06 81 ALA A O 1
ATOM 679 N N . ALA A 1 82 ? -3.349 0.237 8.165 1.00 95.06 82 ALA A N 1
ATOM 680 C CA . ALA A 1 82 ? -4.632 0.934 8.063 1.00 95.06 82 ALA A CA 1
ATOM 681 C C . ALA A 1 82 ? -5.722 0.249 8.906 1.00 95.06 82 ALA A C 1
ATOM 683 O O . ALA A 1 82 ? -6.439 0.911 9.653 1.00 95.06 82 ALA A O 1
ATOM 684 N N . ILE A 1 83 ? -5.801 -1.083 8.840 1.00 94.88 83 ILE A N 1
ATOM 685 C CA . ILE A 1 83 ? -6.723 -1.894 9.646 1.00 94.88 83 ILE A CA 1
ATOM 686 C C . ILE A 1 83 ? -6.389 -1.757 11.138 1.00 94.88 83 ILE A C 1
ATOM 688 O O . ILE A 1 83 ? -7.280 -1.502 11.946 1.00 94.88 83 ILE A O 1
ATOM 692 N N . LEU A 1 84 ? -5.111 -1.870 11.513 1.00 94.44 84 LEU A N 1
ATOM 693 C CA . LEU A 1 84 ? -4.665 -1.753 12.902 1.00 94.44 84 LEU A CA 1
ATOM 694 C C . LEU A 1 84 ? -5.019 -0.382 13.490 1.00 94.44 84 LEU A C 1
ATOM 696 O O . LEU A 1 84 ? -5.563 -0.310 14.589 1.00 94.44 84 LEU A O 1
ATOM 700 N N . TYR A 1 85 ? -4.761 0.689 12.737 1.00 93.81 85 TYR A N 1
ATOM 701 C CA . TYR A 1 85 ? -5.098 2.050 13.139 1.00 93.81 85 TYR A CA 1
ATOM 702 C C . TYR A 1 85 ? -6.613 2.253 13.278 1.00 93.81 85 TYR A C 1
ATOM 704 O O . TYR A 1 85 ? -7.057 2.866 14.243 1.00 93.81 85 TYR A O 1
ATOM 712 N N . ARG A 1 86 ? -7.416 1.698 12.359 1.00 92.00 86 ARG A N 1
ATOM 713 C CA . ARG A 1 86 ? -8.881 1.822 12.380 1.00 92.00 86 ARG A CA 1
ATOM 714 C C . ARG A 1 86 ? -9.521 1.113 13.574 1.00 92.00 86 ARG A C 1
ATOM 716 O O . ARG A 1 86 ? -10.360 1.707 14.241 1.00 92.00 86 ARG A O 1
ATOM 723 N N . PHE A 1 87 ? -9.163 -0.145 13.829 1.00 91.75 87 PHE A N 1
ATOM 724 C CA . PHE A 1 87 ? -9.828 -0.956 14.862 1.00 91.75 87 PHE A CA 1
ATOM 725 C C . PHE A 1 87 ? -9.228 -0.778 16.257 1.00 91.75 87 PHE A C 1
ATOM 727 O O . PHE A 1 87 ? -9.918 -0.981 17.255 1.00 91.75 87 PHE A O 1
ATOM 734 N N . TYR A 1 88 ? -7.959 -0.380 16.343 1.00 92.19 88 TYR A N 1
ATOM 735 C CA . TYR A 1 88 ? -7.259 -0.210 17.610 1.00 92.19 88 TYR A CA 1
ATOM 736 C C . TYR A 1 88 ? -6.492 1.119 17.645 1.00 92.19 88 TYR A C 1
ATOM 738 O O . TYR A 1 88 ? -5.267 1.095 17.693 1.00 92.19 88 TYR A O 1
ATOM 746 N N . PRO A 1 89 ? -7.150 2.293 17.664 1.00 84.44 89 PRO A N 1
ATOM 747 C CA . PRO A 1 89 ? -6.473 3.591 17.754 1.00 84.44 89 PRO A CA 1
ATOM 748 C C . PRO A 1 89 ? -6.055 3.926 19.203 1.00 84.44 89 PRO A C 1
ATOM 750 O O . PRO A 1 89 ? -6.527 4.895 19.791 1.00 84.44 89 PRO A O 1
ATOM 753 N N . LYS A 1 90 ? -5.193 3.113 19.832 1.00 86.25 90 LYS A N 1
ATOM 754 C CA . LYS A 1 90 ? -4.744 3.305 21.225 1.00 86.25 90 LYS A CA 1
ATOM 755 C C . LYS A 1 90 ? -3.228 3.465 21.313 1.00 86.25 90 LYS A C 1
ATOM 757 O O . LYS A 1 90 ? -2.506 2.482 21.207 1.00 86.25 90 LYS A O 1
ATOM 762 N N . GLY A 1 91 ? -2.749 4.675 21.612 1.00 82.31 91 GLY A N 1
ATOM 763 C CA . GLY A 1 91 ? -1.354 4.952 21.996 1.00 82.31 91 GLY A CA 1
ATOM 764 C C . GLY A 1 91 ? -0.311 4.161 21.192 1.00 82.31 91 GLY A C 1
ATOM 765 O O . GLY A 1 91 ? -0.052 4.461 20.028 1.00 82.31 91 GLY A O 1
ATOM 766 N N . SER A 1 92 ? 0.255 3.118 21.807 1.00 88.06 92 SER A N 1
ATOM 767 C CA . SER A 1 92 ? 1.291 2.258 21.221 1.00 88.06 92 SER A CA 1
ATOM 768 C C . SER A 1 92 ? 0.909 1.603 19.888 1.00 88.06 92 SER A C 1
ATOM 770 O O . SER A 1 92 ? 1.771 1.459 19.024 1.00 88.06 92 SER A O 1
ATOM 772 N N . THR A 1 93 ? -0.353 1.225 19.663 1.00 90.56 93 THR A N 1
ATOM 773 C CA . THR A 1 93 ? -0.774 0.600 18.391 1.00 90.56 93 THR A CA 1
ATOM 774 C C . THR A 1 93 ? -0.686 1.570 17.215 1.00 90.56 93 THR A C 1
ATOM 776 O O . THR A 1 93 ? -0.381 1.147 16.101 1.00 90.56 93 THR A O 1
ATOM 779 N N . THR A 1 94 ? -0.859 2.871 17.457 1.00 91.50 94 THR A N 1
ATOM 780 C CA . THR A 1 94 ? -0.657 3.916 16.447 1.00 91.50 94 THR A CA 1
ATOM 781 C C . THR A 1 94 ? 0.805 3.990 16.015 1.00 91.50 94 THR A C 1
ATOM 783 O O . THR A 1 94 ? 1.084 4.109 14.824 1.00 91.50 94 THR A O 1
ATOM 786 N N . LEU A 1 95 ? 1.749 3.849 16.954 1.00 93.56 95 LEU A N 1
ATOM 787 C CA . LEU A 1 95 ? 3.179 3.783 16.633 1.00 93.56 95 LEU A CA 1
ATOM 788 C C . LEU A 1 95 ? 3.498 2.537 15.801 1.00 93.56 95 LEU A C 1
ATOM 790 O O . LEU A 1 95 ? 4.203 2.633 14.798 1.00 93.56 95 LEU A O 1
ATOM 794 N N . PHE A 1 96 ? 2.925 1.382 16.155 1.00 94.12 96 PHE A N 1
ATOM 795 C CA . PHE A 1 96 ? 3.067 0.164 15.354 1.00 94.12 96 PHE A CA 1
ATOM 796 C C . PHE A 1 96 ? 2.494 0.327 13.943 1.00 94.12 96 PHE A C 1
ATOM 798 O O . PHE A 1 96 ? 3.158 -0.044 12.976 1.00 94.12 96 PHE A O 1
ATOM 805 N N . ALA A 1 97 ? 1.307 0.922 13.801 1.00 94.19 97 ALA A N 1
ATOM 806 C CA . ALA A 1 97 ? 0.722 1.216 12.497 1.00 94.19 97 ALA A CA 1
ATOM 807 C C . ALA A 1 97 ? 1.634 2.143 11.675 1.00 94.19 97 ALA A C 1
ATOM 809 O O . ALA A 1 97 ? 1.907 1.867 10.507 1.00 94.19 97 ALA A O 1
ATOM 810 N N . LEU A 1 98 ? 2.188 3.189 12.290 1.00 94.69 98 LEU A N 1
ATOM 811 C CA . LEU A 1 98 ? 3.110 4.109 11.626 1.00 94.69 98 LEU A CA 1
ATOM 812 C C . LEU A 1 98 ? 4.393 3.404 11.158 1.00 94.69 98 LEU A C 1
ATOM 814 O O . LEU A 1 98 ? 4.812 3.589 10.012 1.00 94.69 98 LEU A O 1
ATOM 818 N N . CYS A 1 99 ? 4.977 2.542 11.993 1.00 95.88 99 CYS A N 1
ATOM 819 C CA . CYS A 1 99 ? 6.123 1.711 11.622 1.00 95.88 99 CYS A CA 1
ATOM 820 C C . CYS A 1 99 ? 5.798 0.786 10.439 1.00 95.88 99 CYS A C 1
ATOM 822 O O . CYS A 1 99 ? 6.589 0.688 9.498 1.00 95.88 99 CYS A O 1
ATOM 824 N N . LEU A 1 100 ? 4.625 0.144 10.449 1.00 96.00 100 LEU A N 1
ATOM 825 C CA . LEU A 1 100 ? 4.182 -0.760 9.384 1.00 96.00 100 LEU A CA 1
ATOM 826 C C . LEU A 1 100 ? 3.964 -0.025 8.052 1.00 96.00 100 LEU A C 1
ATOM 828 O O . LEU A 1 100 ? 4.482 -0.481 7.029 1.00 96.00 100 LEU A O 1
ATOM 832 N N . VAL A 1 101 ? 3.275 1.127 8.048 1.00 96.12 101 VAL A N 1
ATOM 833 C CA . VAL A 1 101 ? 3.125 1.954 6.832 1.00 96.12 101 VAL A CA 1
ATOM 834 C C . VAL A 1 101 ? 4.492 2.373 6.312 1.00 96.12 101 VAL A C 1
ATOM 836 O O . VAL A 1 101 ? 4.779 2.194 5.128 1.00 96.12 101 VAL A O 1
ATOM 839 N N . THR A 1 102 ? 5.350 2.897 7.190 1.00 96.44 102 THR A N 1
ATOM 840 C CA . THR A 1 102 ? 6.685 3.380 6.816 1.00 96.44 102 THR A CA 1
ATOM 841 C C . THR A 1 102 ? 7.511 2.262 6.183 1.00 96.44 102 THR A C 1
ATOM 843 O O . THR A 1 102 ? 8.115 2.457 5.127 1.00 96.44 102 THR A O 1
ATOM 846 N N . PHE A 1 103 ? 7.479 1.060 6.761 1.00 96.44 103 PHE A N 1
ATOM 847 C CA . PHE A 1 103 ? 8.167 -0.103 6.211 1.00 96.44 103 PHE A CA 1
ATOM 848 C C . PHE A 1 103 ? 7.577 -0.554 4.865 1.00 96.44 103 PHE A C 1
ATOM 850 O O . PHE A 1 103 ? 8.319 -0.827 3.919 1.00 96.44 103 PHE A O 1
ATOM 857 N N . GLY A 1 104 ? 6.249 -0.576 4.730 1.00 95.62 104 GLY A N 1
ATOM 858 C CA . GLY A 1 104 ? 5.577 -0.902 3.470 1.00 95.62 104 GLY A CA 1
ATOM 859 C C . GLY A 1 104 ? 5.929 0.073 2.341 1.00 95.62 104 GLY A C 1
ATOM 860 O O . GLY A 1 104 ? 6.281 -0.351 1.236 1.00 95.62 104 GLY A O 1
ATOM 861 N N . VAL A 1 105 ? 5.923 1.378 2.628 1.00 94.69 105 VAL A N 1
ATOM 862 C CA . VAL A 1 105 ? 6.338 2.431 1.687 1.00 94.69 105 VAL A CA 1
ATOM 863 C C . VAL A 1 105 ? 7.819 2.298 1.336 1.00 94.69 105 VAL A C 1
ATOM 865 O O . VAL A 1 105 ? 8.178 2.345 0.159 1.00 94.69 105 VAL A O 1
ATOM 868 N N . TYR A 1 106 ? 8.684 2.052 2.320 1.00 95.50 106 TYR A N 1
ATOM 869 C CA . TYR A 1 106 ? 10.106 1.799 2.096 1.00 95.50 106 TYR A CA 1
ATOM 870 C C . TYR A 1 106 ? 10.349 0.635 1.124 1.00 95.50 106 TYR A C 1
ATOM 872 O O . TYR A 1 106 ? 11.155 0.752 0.194 1.00 95.50 106 TYR A O 1
ATOM 880 N N . LEU A 1 107 ? 9.618 -0.473 1.285 1.00 93.38 107 LEU A N 1
ATOM 881 C CA . LEU A 1 107 ? 9.687 -1.612 0.369 1.00 93.38 107 LEU A CA 1
ATOM 882 C C . LEU A 1 107 ? 9.234 -1.240 -1.053 1.00 93.38 107 LEU A C 1
ATOM 884 O O . LEU A 1 107 ? 9.867 -1.674 -2.020 1.00 93.38 107 LEU A O 1
ATOM 888 N N . LEU A 1 108 ? 8.185 -0.419 -1.207 1.00 92.00 108 LEU A N 1
ATOM 889 C CA . LEU A 1 108 ? 7.751 0.085 -2.520 1.00 92.00 108 LEU A CA 1
ATOM 890 C C . LEU A 1 108 ? 8.819 0.959 -3.178 1.00 92.00 108 LEU A C 1
ATOM 892 O O . LEU A 1 108 ? 9.113 0.768 -4.361 1.00 92.00 108 LEU A O 1
ATOM 896 N N . LEU A 1 109 ? 9.426 1.874 -2.421 1.00 90.69 109 LEU A N 1
ATOM 897 C CA . LEU A 1 109 ? 10.481 2.754 -2.920 1.00 90.69 109 LEU A CA 1
ATOM 898 C C . LEU A 1 109 ? 11.703 1.951 -3.356 1.00 90.69 109 LEU A C 1
ATOM 900 O O . LEU A 1 109 ? 12.148 2.097 -4.494 1.00 90.69 109 LEU A O 1
ATOM 904 N N . ARG A 1 110 ? 12.187 1.024 -2.516 1.00 89.19 110 ARG A N 1
ATOM 905 C CA . ARG A 1 110 ? 13.273 0.108 -2.897 1.00 89.19 110 ARG A CA 1
ATOM 906 C C . ARG A 1 110 ? 12.932 -0.641 -4.176 1.00 89.19 110 ARG A C 1
ATOM 908 O O . ARG A 1 110 ? 13.732 -0.670 -5.108 1.00 89.19 110 ARG A O 1
ATOM 915 N N . ARG A 1 111 ? 11.738 -1.230 -4.252 1.00 87.31 111 ARG A N 1
ATOM 916 C CA . ARG A 1 111 ? 11.302 -1.979 -5.434 1.00 87.31 111 ARG A CA 1
ATOM 917 C C . ARG A 1 111 ? 11.269 -1.112 -6.690 1.00 87.31 111 ARG A C 1
ATOM 919 O O . ARG A 1 111 ? 11.623 -1.618 -7.753 1.00 87.31 111 ARG A O 1
ATOM 926 N N . SER A 1 112 ? 10.844 0.144 -6.579 1.00 83.88 112 SER A N 1
ATOM 927 C CA . SER A 1 112 ? 10.870 1.097 -7.687 1.00 83.88 112 SER A CA 1
ATOM 928 C C . SER A 1 112 ? 12.312 1.357 -8.128 1.00 83.88 112 SER A C 1
ATOM 930 O O . SER A 1 112 ? 12.645 1.114 -9.285 1.00 83.88 112 SER A O 1
ATOM 932 N N . SER A 1 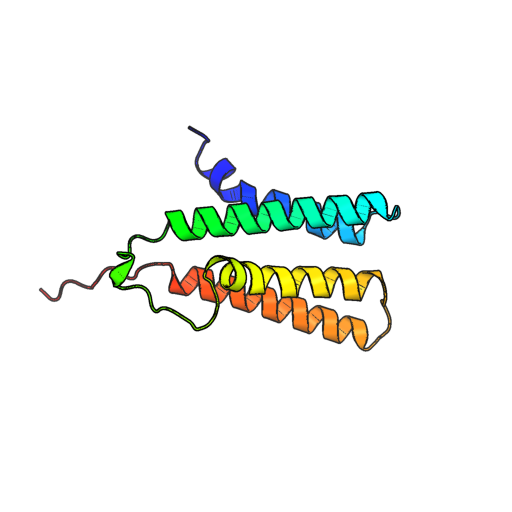113 ? 13.197 1.721 -7.196 1.00 82.56 113 SER A N 1
ATOM 933 C CA . SER A 1 113 ? 14.601 2.045 -7.480 1.00 82.56 113 SER A CA 1
ATOM 934 C C . SER A 1 113 ? 15.384 0.886 -8.101 1.00 82.56 113 SER A C 1
ATOM 936 O O . SER A 1 113 ? 16.092 1.085 -9.082 1.00 82.56 113 SER A O 1
ATOM 938 N N . TYR A 1 114 ? 15.230 -0.341 -7.591 1.00 76.69 114 TYR A N 1
ATOM 939 C CA . TYR A 1 114 ? 15.945 -1.515 -8.115 1.00 76.69 114 TYR A CA 1
ATOM 940 C C . TYR A 1 114 ? 15.377 -2.060 -9.437 1.00 76.69 114 TYR A C 1
ATOM 942 O O . TYR A 1 114 ? 15.987 -2.941 -10.039 1.00 76.69 114 TYR A O 1
ATOM 950 N N . ARG A 1 115 ? 14.207 -1.585 -9.889 1.00 72.62 115 ARG A N 1
ATOM 951 C CA . ARG A 1 115 ? 13.613 -1.962 -11.187 1.00 72.62 115 ARG A CA 1
ATOM 952 C C . ARG A 1 115 ? 13.818 -0.906 -12.275 1.00 72.62 115 ARG A C 1
ATOM 954 O O . ARG A 1 115 ? 13.425 -1.151 -13.412 1.00 72.62 115 ARG A O 1
ATOM 961 N N . HIS A 1 116 ? 14.441 0.228 -11.954 1.00 63.03 116 HIS A N 1
ATOM 962 C CA . HIS A 1 116 ? 14.986 1.135 -12.957 1.00 63.03 116 HIS A CA 1
ATOM 963 C C . HIS A 1 116 ? 16.362 0.620 -13.384 1.00 63.03 116 HIS A C 1
ATOM 965 O O . HIS A 1 116 ? 17.320 0.651 -12.612 1.00 63.03 116 HIS A O 1
ATOM 971 N N . HIS A 1 117 ? 16.466 0.119 -14.614 1.00 55.47 117 HIS A N 1
ATOM 972 C CA . HIS A 1 117 ? 17.754 -0.281 -15.169 1.00 55.47 117 HIS A CA 1
ATOM 973 C C . HIS A 1 117 ? 18.680 0.932 -15.252 1.00 55.47 117 HIS A C 1
ATOM 975 O O . HIS A 1 117 ? 18.370 1.912 -15.929 1.00 55.47 117 HIS A O 1
ATOM 981 N N . LYS A 1 118 ? 19.855 0.835 -14.625 1.00 54.59 118 LYS A N 1
ATOM 982 C CA . LYS A 1 118 ? 21.032 1.545 -15.125 1.00 54.59 118 LYS A CA 1
ATOM 983 C C . LYS A 1 118 ? 21.405 0.843 -16.427 1.00 54.59 118 LYS A C 1
ATOM 985 O O . LYS A 1 118 ? 21.688 -0.355 -16.401 1.00 54.59 118 LYS A O 1
ATOM 990 N N . MET A 1 119 ? 21.332 1.543 -17.559 1.00 54.03 119 MET A N 1
ATOM 991 C CA . MET A 1 119 ? 21.890 1.012 -18.805 1.00 54.03 119 MET A CA 1
ATOM 992 C C . MET A 1 119 ? 23.349 0.626 -18.528 1.00 54.03 119 MET A C 1
ATOM 994 O O . MET A 1 119 ? 24.016 1.365 -17.794 1.00 54.03 119 MET A O 1
ATOM 998 N N . PRO A 1 120 ? 23.847 -0.524 -19.019 1.00 53.22 120 PRO A N 1
ATOM 999 C CA . PRO A 1 120 ? 25.267 -0.806 -18.905 1.00 53.22 120 PRO A CA 1
ATOM 1000 C C . PRO A 1 120 ? 25.999 0.379 -19.533 1.00 53.22 120 PRO A C 1
ATOM 1002 O O . PRO A 1 120 ? 25.749 0.713 -20.690 1.00 53.22 120 PRO A O 1
ATOM 1005 N N . ALA A 1 121 ? 26.838 1.056 -18.747 1.00 54.75 121 ALA A N 1
ATOM 1006 C CA . ALA A 1 121 ? 27.780 2.006 -19.305 1.00 54.75 121 ALA A CA 1
ATOM 1007 C C . ALA A 1 121 ? 28.637 1.195 -20.275 1.00 54.75 121 ALA A C 1
ATOM 1009 O O . ALA A 1 121 ? 29.385 0.312 -19.850 1.00 54.75 121 ALA A O 1
ATOM 1010 N N . TYR A 1 122 ? 28.436 1.411 -21.572 1.00 54.12 122 TYR A N 1
ATOM 1011 C CA . TYR A 1 122 ? 29.328 0.887 -22.586 1.00 54.12 122 TYR A CA 1
ATOM 1012 C C . TYR A 1 122 ? 30.702 1.475 -22.257 1.00 54.12 122 TYR A C 1
ATOM 1014 O O . TYR A 1 122 ? 30.894 2.687 -22.344 1.00 54.12 122 TYR A O 1
ATOM 1022 N N . LYS A 1 123 ? 31.615 0.640 -21.751 1.00 49.91 123 LYS A N 1
ATOM 1023 C CA . LYS A 1 123 ? 33.030 1.000 -21.712 1.00 49.91 123 LYS A CA 1
ATOM 1024 C C . LYS A 1 123 ? 33.466 1.046 -23.176 1.00 49.91 123 LYS A C 1
ATOM 1026 O O . LYS A 1 123 ? 33.581 -0.014 -23.786 1.00 49.91 123 LYS A O 1
ATOM 1031 N N . ILE A 1 124 ? 33.566 2.264 -23.715 1.00 56.66 124 ILE A N 1
ATOM 1032 C CA . ILE A 1 124 ? 34.319 2.566 -24.940 1.00 56.66 124 ILE A CA 1
ATOM 1033 C C . ILE A 1 124 ? 35.790 2.290 -24.641 1.00 56.66 124 ILE A C 1
ATOM 1035 O O . ILE A 1 124 ? 36.224 2.681 -23.530 1.00 56.66 124 ILE A O 1
#

pLDDT: mean 87.57, std 11.68, range [49.91, 97.88]